Protein AF-A0AA51SXG7-F1 (afdb_monomer)

Structure (mmCIF, N/CA/C/O backbone):
data_AF-A0AA51SXG7-F1
#
_entry.id   AF-A0AA51SXG7-F1
#
loop_
_atom_site.group_PDB
_atom_site.id
_atom_site.type_symbol
_atom_site.label_atom_id
_atom_site.label_alt_id
_atom_site.label_comp_id
_atom_site.label_asym_id
_atom_site.label_entity_id
_atom_site.label_seq_id
_atom_site.pdbx_PDB_ins_code
_atom_site.Cartn_x
_atom_site.Cartn_y
_atom_site.Cartn_z
_atom_site.occupancy
_atom_site.B_iso_or_equiv
_atom_site.auth_seq_id
_atom_site.auth_comp_id
_atom_site.auth_asym_id
_atom_site.auth_atom_id
_atom_site.pdbx_PDB_model_num
ATOM 1 N N . MET A 1 1 ? 10.550 4.085 -7.874 1.00 66.12 1 MET A N 1
ATOM 2 C CA . MET A 1 1 ? 10.152 2.803 -7.257 1.00 66.12 1 MET A CA 1
ATOM 3 C C . MET A 1 1 ? 9.785 3.029 -5.801 1.00 66.12 1 MET A C 1
ATOM 5 O O . MET A 1 1 ? 10.451 3.815 -5.136 1.00 66.12 1 MET A O 1
ATOM 9 N N . TYR A 1 2 ? 8.701 2.406 -5.340 1.00 69.62 2 TYR A N 1
ATOM 10 C CA . TYR A 1 2 ? 8.195 2.525 -3.970 1.00 69.62 2 TYR A CA 1
ATOM 11 C C . TYR A 1 2 ? 8.970 1.595 -3.035 1.00 69.62 2 TYR A C 1
ATOM 13 O O . TYR A 1 2 ? 9.239 0.449 -3.398 1.00 69.62 2 TYR A O 1
ATOM 21 N N . ASN A 1 3 ? 9.288 2.054 -1.822 1.00 81.00 3 ASN A N 1
ATOM 22 C CA . ASN A 1 3 ? 9.802 1.169 -0.783 1.00 81.00 3 ASN A CA 1
ATOM 23 C C . ASN A 1 3 ? 8.628 0.403 -0.154 1.00 81.00 3 ASN A C 1
ATOM 25 O O . ASN A 1 3 ? 7.884 0.943 0.664 1.00 81.00 3 ASN A O 1
ATOM 29 N N . CYS A 1 4 ? 8.430 -0.849 -0.566 1.00 80.88 4 CYS A N 1
ATOM 30 C CA . CYS A 1 4 ? 7.266 -1.641 -0.161 1.00 80.88 4 CYS A CA 1
ATOM 31 C C . CYS A 1 4 ? 7.212 -1.941 1.339 1.00 80.88 4 CYS A C 1
ATOM 33 O O . CYS A 1 4 ? 6.138 -2.223 1.864 1.00 80.88 4 CYS A O 1
ATOM 35 N N . GLU A 1 5 ? 8.341 -1.841 2.040 1.00 79.06 5 GLU A N 1
ATOM 36 C CA . GLU A 1 5 ? 8.404 -2.007 3.494 1.00 79.06 5 GLU A CA 1
ATOM 37 C C . GLU A 1 5 ? 7.908 -0.774 4.262 1.00 79.06 5 GLU A C 1
ATOM 39 O O . GLU A 1 5 ? 7.517 -0.877 5.425 1.00 79.06 5 GLU A O 1
ATOM 44 N N . GLU A 1 6 ? 7.870 0.394 3.617 1.00 81.62 6 GLU A N 1
ATOM 45 C CA . GLU A 1 6 ? 7.376 1.633 4.224 1.00 81.62 6 GLU A CA 1
ATOM 46 C C . GLU A 1 6 ? 5.851 1.754 4.152 1.00 81.62 6 GLU A C 1
ATOM 48 O O . GLU A 1 6 ? 5.270 2.596 4.841 1.00 81.62 6 GLU A O 1
ATOM 53 N N . ILE A 1 7 ? 5.182 0.916 3.351 1.00 81.81 7 ILE A N 1
ATOM 54 C CA . ILE A 1 7 ? 3.726 0.941 3.203 1.00 81.81 7 ILE A CA 1
ATOM 55 C C . ILE A 1 7 ? 3.081 0.079 4.290 1.00 81.81 7 ILE A C 1
ATOM 57 O O . ILE A 1 7 ? 3.031 -1.145 4.205 1.00 81.81 7 ILE A O 1
ATOM 61 N N . LYS A 1 8 ? 2.568 0.739 5.329 1.00 81.44 8 LYS A N 1
ATOM 62 C CA . LYS A 1 8 ? 1.915 0.112 6.487 1.00 81.44 8 LYS A CA 1
ATOM 63 C C . LYS A 1 8 ? 0.403 -0.002 6.330 1.00 81.44 8 LYS A C 1
ATOM 65 O O . LYS A 1 8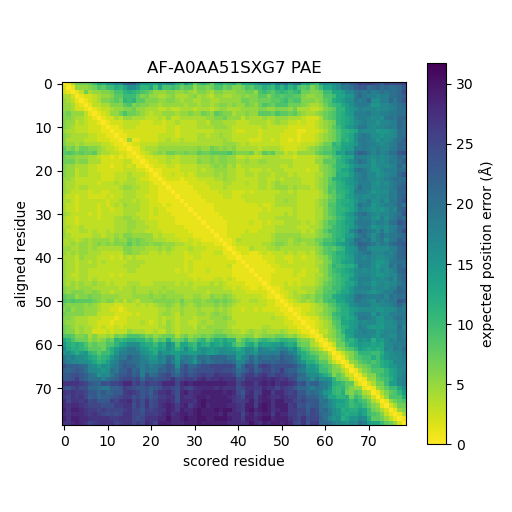 ? -0.200 -0.901 6.908 1.00 81.44 8 LYS A O 1
ATOM 70 N N . SER A 1 9 ? -0.214 0.917 5.592 1.00 83.69 9 SER A N 1
ATOM 71 C CA . SER A 1 9 ? -1.655 0.918 5.345 1.00 83.69 9 SER A CA 1
ATOM 72 C C . SER A 1 9 ? -1.964 1.358 3.923 1.00 83.69 9 SER A C 1
ATOM 74 O O . SER A 1 9 ? -1.314 2.250 3.375 1.00 83.69 9 SER A O 1
ATOM 76 N N . LEU A 1 10 ? -2.968 0.722 3.326 1.00 87.38 10 LEU A N 1
ATOM 77 C CA . LEU A 1 10 ? -3.481 1.086 2.016 1.00 87.38 10 LEU A CA 1
ATOM 78 C C . LEU A 1 10 ? -4.998 0.918 2.020 1.00 87.38 10 LEU A C 1
ATOM 80 O O . LEU A 1 10 ? -5.506 -0.177 2.273 1.00 87.38 10 LEU A O 1
ATOM 84 N N . ASN A 1 11 ? -5.707 2.015 1.769 1.00 88.62 11 ASN A N 1
ATOM 85 C CA . ASN A 1 11 ? -7.158 2.038 1.656 1.00 88.62 11 ASN A CA 1
ATOM 86 C C . ASN A 1 11 ? -7.562 2.404 0.228 1.00 88.62 11 ASN A C 1
ATOM 88 O O . ASN A 1 11 ? -7.044 3.356 -0.358 1.00 88.62 11 ASN A O 1
ATOM 92 N N . ILE A 1 12 ? -8.486 1.640 -0.337 1.00 91.06 12 ILE A N 1
ATOM 93 C CA . ILE A 1 12 ? -8.994 1.831 -1.690 1.00 91.06 12 ILE A CA 1
ATOM 94 C C . ILE A 1 12 ? -10.395 2.408 -1.574 1.00 91.06 12 ILE A C 1
ATOM 96 O O . ILE A 1 12 ? -11.276 1.783 -0.987 1.00 91.06 12 ILE A O 1
ATOM 100 N N . LYS A 1 13 ? -10.618 3.583 -2.164 1.00 89.94 13 LYS A N 1
ATOM 101 C CA . LYS A 1 13 ? -11.939 4.209 -2.253 1.00 89.94 13 LYS A CA 1
ATOM 102 C C . LYS A 1 13 ? -12.481 4.028 -3.658 1.00 89.94 13 LYS A C 1
ATOM 104 O O . LYS A 1 13 ? -11.863 4.465 -4.630 1.00 89.94 13 LYS A O 1
ATOM 109 N N . TYR A 1 14 ? -13.643 3.403 -3.776 1.00 92.75 14 TYR A N 1
ATOM 110 C CA . TYR A 1 14 ? -14.302 3.166 -5.059 1.00 92.75 14 TYR A CA 1
ATOM 111 C C . TYR A 1 14 ? -15.280 4.299 -5.407 1.00 92.75 14 TYR A C 1
ATOM 113 O O . TYR A 1 14 ? -15.643 5.126 -4.567 1.00 92.75 14 TYR A O 1
ATOM 121 N N . MET A 1 15 ? -15.718 4.354 -6.668 1.00 89.56 15 MET A N 1
ATOM 122 C CA . MET A 1 15 ? -16.687 5.360 -7.139 1.00 89.56 15 MET A CA 1
ATOM 123 C C . MET A 1 15 ? -18.080 5.225 -6.506 1.00 89.56 15 MET A C 1
ATOM 125 O O . MET A 1 15 ? -18.813 6.206 -6.436 1.00 89.56 15 MET A O 1
ATOM 129 N N . ASP A 1 16 ? -18.439 4.038 -6.014 1.00 90.69 16 ASP A N 1
ATOM 130 C CA . ASP A 1 16 ? -19.705 3.759 -5.319 1.00 90.69 16 ASP A CA 1
ATOM 131 C C . ASP A 1 16 ? -19.685 4.163 -3.829 1.00 90.69 16 ASP A C 1
ATOM 133 O O . ASP A 1 16 ? -20.596 3.820 -3.079 1.00 90.69 16 ASP A O 1
ATOM 137 N N . ASN A 1 17 ? -18.652 4.899 -3.399 1.00 85.19 17 ASN A N 1
ATOM 138 C CA . ASN A 1 17 ? -18.369 5.286 -2.014 1.00 85.19 17 ASN A CA 1
ATOM 139 C C . ASN A 1 17 ? -18.090 4.115 -1.057 1.00 85.19 17 ASN A C 1
ATOM 141 O O . ASN A 1 17 ? -18.000 4.336 0.152 1.00 85.19 17 ASN A O 1
ATOM 145 N N . THR A 1 18 ? -17.909 2.892 -1.563 1.00 90.38 18 THR A N 1
ATOM 146 C CA . THR A 1 18 ? -17.387 1.795 -0.743 1.00 90.38 18 THR A CA 1
ATOM 147 C C . THR A 1 18 ? -15.877 1.930 -0.566 1.00 90.38 18 THR A C 1
ATOM 149 O O . THR A 1 18 ? -15.190 2.577 -1.365 1.00 90.38 18 THR A O 1
ATOM 152 N N . GLU A 1 19 ? -15.356 1.339 0.505 1.00 90.38 19 GLU A N 1
ATOM 153 C CA . GLU A 1 19 ? -13.923 1.291 0.768 1.00 90.38 19 GLU A CA 1
ATOM 154 C C . GLU A 1 19 ? -13.460 -0.130 1.068 1.00 90.38 19 GLU A C 1
ATOM 156 O O . GLU A 1 19 ? -14.220 -0.946 1.594 1.00 90.38 19 GLU A O 1
ATOM 161 N N . ARG A 1 20 ? -12.209 -0.418 0.714 1.00 87.88 20 ARG A N 1
ATOM 162 C CA . ARG A 1 20 ? -11.536 -1.671 1.039 1.00 87.88 20 ARG A CA 1
ATOM 163 C C . ARG A 1 20 ? -10.143 -1.360 1.549 1.00 87.88 20 ARG A C 1
ATOM 165 O O . ARG A 1 20 ? -9.315 -0.810 0.826 1.00 87.88 20 ARG A O 1
ATOM 172 N N . GLN A 1 21 ? -9.876 -1.793 2.770 1.00 89.12 21 GLN A N 1
ATOM 173 C CA . GLN A 1 21 ? -8.534 -1.795 3.317 1.00 89.12 21 GLN A CA 1
ATOM 174 C C . GLN A 1 21 ? -7.821 -3.077 2.887 1.00 89.12 21 GLN A C 1
ATOM 176 O O . GLN A 1 21 ? -8.355 -4.172 3.069 1.00 89.12 21 GLN A O 1
ATOM 181 N N . LEU A 1 22 ? -6.630 -2.936 2.310 1.00 88.12 22 LEU A N 1
ATOM 182 C CA . LEU A 1 22 ? -5.786 -4.080 1.986 1.00 88.12 22 LEU A CA 1
ATOM 183 C C . LEU A 1 22 ? -5.062 -4.577 3.235 1.00 88.12 22 LEU A C 1
ATOM 185 O O . LEU A 1 22 ? -4.639 -3.801 4.097 1.00 88.12 22 LEU A O 1
ATOM 189 N N . THR A 1 23 ? -4.892 -5.889 3.304 1.00 88.75 23 THR A N 1
ATOM 190 C CA . THR A 1 23 ? -4.052 -6.541 4.308 1.00 88.75 23 THR A CA 1
ATOM 191 C C . THR A 1 23 ? -2.561 -6.286 4.032 1.00 88.75 23 THR A C 1
ATOM 193 O O . THR A 1 23 ? -2.186 -5.994 2.894 1.00 88.75 23 THR A O 1
ATOM 196 N N . PRO A 1 24 ? -1.671 -6.410 5.035 1.00 86.56 24 PRO A N 1
ATOM 197 C CA . PRO A 1 24 ? -0.231 -6.209 4.841 1.00 86.56 24 PRO A CA 1
ATOM 198 C C . PRO A 1 24 ? 0.378 -7.082 3.732 1.00 86.56 24 PRO A C 1
ATOM 200 O O . PRO A 1 24 ? 1.265 -6.630 3.008 1.00 86.56 24 PRO A O 1
ATOM 203 N N . ASP A 1 25 ? -0.111 -8.314 3.572 1.00 88.06 25 ASP A N 1
ATOM 204 C CA . ASP A 1 25 ? 0.336 -9.233 2.521 1.00 88.06 25 ASP A CA 1
ATOM 205 C C . ASP A 1 25 ? -0.089 -8.757 1.125 1.00 88.06 25 ASP A C 1
ATOM 207 O O . ASP A 1 25 ? 0.723 -8.738 0.197 1.00 88.06 25 ASP A O 1
ATOM 211 N N . GLU A 1 26 ? -1.333 -8.289 0.980 1.00 89.44 26 GLU A N 1
ATOM 212 C CA . GLU A 1 26 ? -1.817 -7.688 -0.268 1.00 89.44 26 GLU A CA 1
ATOM 213 C C . GLU A 1 26 ? -1.029 -6.421 -0.611 1.00 89.44 26 GLU A C 1
ATOM 215 O O . GLU A 1 26 ? -0.613 -6.250 -1.753 1.00 89.44 26 GLU A O 1
ATOM 220 N N . ILE A 1 27 ? -0.752 -5.561 0.372 1.00 90.00 27 ILE A N 1
ATOM 221 C CA . ILE A 1 27 ? 0.036 -4.335 0.185 1.00 90.00 27 ILE A CA 1
ATOM 222 C C . ILE A 1 27 ? 1.417 -4.651 -0.392 1.00 90.00 27 ILE A C 1
ATOM 224 O O . ILE A 1 27 ? 1.831 -4.026 -1.372 1.0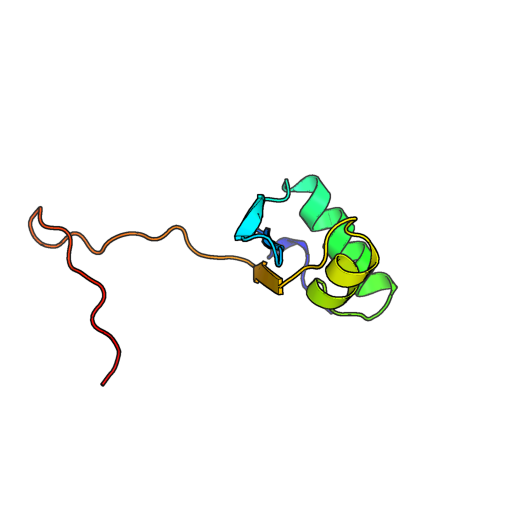0 90.00 27 ILE A O 1
ATOM 228 N N . LYS A 1 28 ? 2.118 -5.637 0.180 1.00 89.69 28 LYS A N 1
ATOM 229 C CA . LYS A 1 28 ? 3.429 -6.069 -0.325 1.00 89.69 28 LYS A CA 1
ATOM 230 C C . LYS A 1 28 ? 3.332 -6.584 -1.755 1.00 89.69 28 LYS A C 1
ATOM 232 O O . LYS A 1 28 ? 4.147 -6.210 -2.593 1.00 89.69 28 LYS A O 1
ATOM 237 N N . SER A 1 29 ? 2.324 -7.406 -2.040 1.00 91.06 29 SER A N 1
ATOM 238 C CA . SER A 1 29 ? 2.110 -7.972 -3.372 1.00 91.06 29 SER A CA 1
ATOM 239 C C . SER A 1 29 ? 1.841 -6.886 -4.421 1.00 91.06 29 SER A C 1
ATOM 241 O O . SER A 1 29 ? 2.504 -6.848 -5.456 1.00 91.06 29 SER A O 1
ATOM 243 N N . ILE A 1 30 ? 0.937 -5.950 -4.121 1.00 90.88 30 ILE A N 1
ATOM 244 C CA . ILE A 1 30 ? 0.596 -4.803 -4.973 1.00 90.88 30 ILE A CA 1
ATOM 245 C C . ILE A 1 30 ? 1.811 -3.909 -5.202 1.00 90.88 30 ILE A C 1
ATOM 247 O O . ILE A 1 30 ? 2.066 -3.498 -6.329 1.00 90.88 30 ILE A O 1
ATOM 251 N N . CYS A 1 31 ? 2.572 -3.607 -4.153 1.00 90.00 31 CYS A N 1
ATOM 252 C CA . CYS A 1 31 ? 3.743 -2.752 -4.275 1.00 90.00 31 CYS A CA 1
ATOM 253 C C . CYS A 1 31 ? 4.849 -3.400 -5.119 1.00 90.00 31 CYS A C 1
ATOM 255 O O . CYS A 1 31 ? 5.409 -2.740 -5.994 1.00 90.00 31 CYS A O 1
ATOM 257 N N . ASN A 1 32 ? 5.111 -4.696 -4.924 1.00 91.00 32 ASN A N 1
ATOM 258 C CA . ASN A 1 32 ? 6.065 -5.434 -5.751 1.00 91.00 32 ASN A CA 1
ATOM 259 C C . ASN A 1 32 ? 5.606 -5.478 -7.210 1.00 91.00 32 ASN A C 1
ATOM 261 O O . ASN A 1 32 ? 6.374 -5.115 -8.090 1.00 91.00 32 ASN A O 1
ATOM 265 N N . MET A 1 33 ? 4.332 -5.790 -7.471 1.00 90.88 33 MET A N 1
ATOM 266 C CA . MET A 1 33 ? 3.780 -5.753 -8.829 1.00 90.88 33 MET A CA 1
ATOM 267 C C . MET A 1 33 ? 3.873 -4.361 -9.462 1.00 90.88 33 MET A C 1
ATOM 269 O O . MET A 1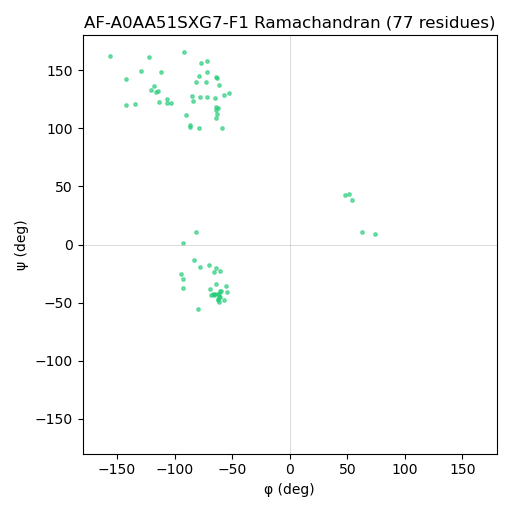 33 ? 4.162 -4.249 -10.651 1.00 90.88 33 MET A O 1
ATOM 273 N N . ALA A 1 34 ? 3.629 -3.298 -8.695 1.00 90.62 34 ALA A N 1
ATOM 274 C CA . ALA A 1 34 ? 3.729 -1.926 -9.179 1.00 90.62 34 ALA A CA 1
ATOM 275 C C . ALA A 1 34 ? 5.178 -1.581 -9.560 1.00 90.62 34 ALA A C 1
ATOM 277 O O . ALA A 1 34 ? 5.410 -1.020 -10.628 1.00 90.62 34 ALA A O 1
ATOM 278 N N . ASN A 1 35 ? 6.146 -1.988 -8.734 1.00 90.00 35 ASN A N 1
ATOM 279 C CA . ASN A 1 35 ? 7.574 -1.831 -9.006 1.00 90.00 35 ASN A CA 1
ATOM 280 C C . ASN A 1 35 ? 8.037 -2.664 -10.213 1.00 90.00 35 ASN A C 1
ATOM 282 O O . ASN A 1 35 ? 8.750 -2.137 -11.061 1.00 90.00 35 ASN A O 1
ATOM 286 N N . ASP A 1 36 ? 7.600 -3.919 -10.324 1.00 91.00 36 ASP A N 1
ATOM 287 C CA . ASP A 1 36 ? 7.954 -4.817 -11.431 1.00 91.00 36 ASP A CA 1
ATOM 288 C C . ASP A 1 36 ? 7.426 -4.309 -12.779 1.00 91.00 36 ASP A C 1
ATOM 290 O O . ASP A 1 36 ? 8.060 -4.491 -13.816 1.00 91.00 36 ASP A O 1
ATOM 294 N N . ASN A 1 37 ? 6.260 -3.658 -12.770 1.00 87.94 37 ASN A N 1
ATOM 295 C CA . ASN A 1 37 ? 5.635 -3.090 -13.965 1.00 87.94 37 ASN A CA 1
ATOM 296 C C . ASN A 1 37 ? 6.006 -1.614 -14.204 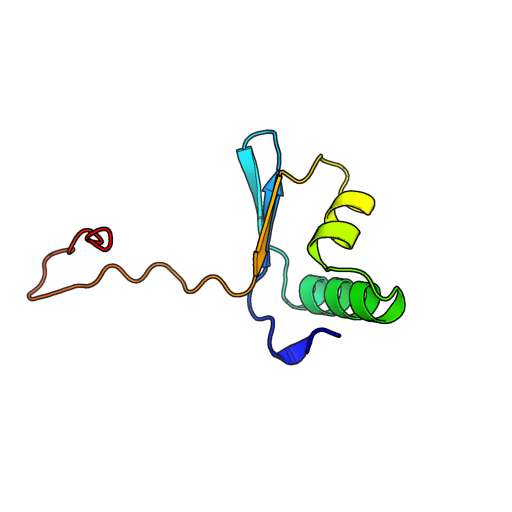1.00 87.94 37 ASN A C 1
ATOM 298 O O . ASN A 1 37 ? 5.497 -1.026 -15.155 1.00 87.94 37 ASN A O 1
ATOM 302 N N . ASP A 1 38 ? 6.844 -1.019 -13.347 1.00 88.19 38 ASP A N 1
ATOM 303 C CA . ASP A 1 38 ? 7.198 0.410 -13.339 1.00 88.19 38 ASP A CA 1
ATOM 304 C C . ASP A 1 38 ? 5.974 1.350 -13.426 1.00 88.19 38 ASP A C 1
ATOM 306 O O . ASP A 1 38 ? 5.942 2.341 -14.158 1.00 88.19 38 ASP A O 1
ATOM 310 N N . ILE A 1 39 ? 4.913 1.019 -12.681 1.00 89.88 39 ILE A N 1
ATOM 311 C CA . ILE A 1 39 ? 3.674 1.806 -12.591 1.00 89.88 39 ILE A CA 1
ATOM 312 C C . ILE A 1 39 ? 3.377 2.217 -11.150 1.00 89.88 39 ILE A C 1
ATOM 314 O O . ILE A 1 39 ? 3.874 1.636 -10.188 1.00 89.88 39 ILE A O 1
ATOM 318 N N . SER A 1 40 ? 2.519 3.224 -10.975 1.00 87.94 40 SER A N 1
ATOM 319 C CA . SER A 1 40 ? 2.050 3.599 -9.642 1.00 87.94 40 SER A CA 1
ATOM 320 C C . SER A 1 40 ? 1.082 2.562 -9.072 1.00 87.94 40 SER A C 1
ATOM 322 O O . SER A 1 40 ? 0.293 1.950 -9.796 1.00 87.94 40 SER A O 1
ATOM 324 N N . ILE A 1 41 ? 1.097 2.413 -7.746 1.00 88.19 41 ILE A N 1
AT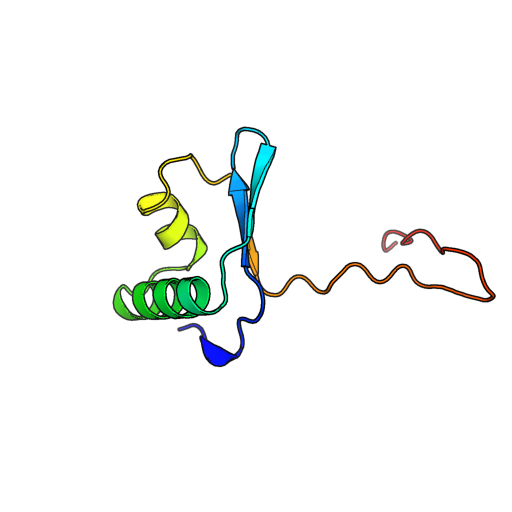OM 325 C CA . ILE A 1 41 ? 0.174 1.539 -7.007 1.00 88.19 41 ILE A CA 1
ATOM 326 C C . ILE A 1 41 ? -1.288 1.876 -7.333 1.00 88.19 41 ILE A C 1
ATOM 328 O O . ILE A 1 41 ? -2.096 0.980 -7.557 1.00 88.19 41 ILE A O 1
ATOM 332 N N . GLU A 1 42 ? -1.624 3.163 -7.440 1.00 87.44 42 GLU A N 1
ATOM 333 C CA . GLU A 1 42 ? -2.964 3.602 -7.837 1.00 87.44 42 GLU A CA 1
ATOM 334 C C . GLU A 1 42 ? -3.336 3.121 -9.247 1.00 87.44 42 GLU A C 1
ATOM 336 O O . GLU A 1 42 ? -4.453 2.654 -9.469 1.00 87.44 42 GLU A O 1
ATOM 341 N N . MET A 1 43 ? -2.408 3.208 -10.204 1.00 87.69 43 MET A N 1
ATOM 342 C CA . MET A 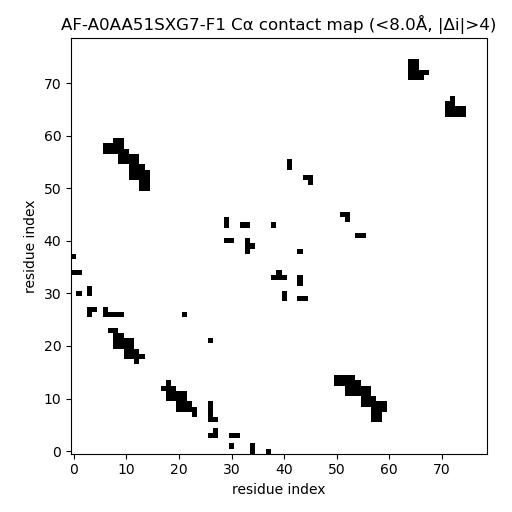1 43 ? -2.653 2.778 -11.579 1.00 87.69 43 MET A CA 1
ATOM 343 C C . MET A 1 43 ? -2.784 1.258 -11.682 1.00 87.69 43 MET A C 1
ATOM 345 O O . MET A 1 43 ? -3.639 0.776 -12.423 1.00 87.69 43 MET A O 1
ATOM 349 N N . LEU A 1 44 ? -1.979 0.508 -10.924 1.00 91.00 44 LEU A N 1
ATOM 350 C CA . LEU A 1 44 ? -2.110 -0.943 -10.821 1.00 91.00 44 LEU A CA 1
ATOM 351 C C . LEU A 1 44 ? -3.478 -1.322 -10.241 1.00 91.00 44 LEU A C 1
ATOM 353 O O . LEU A 1 44 ? -4.197 -2.113 -10.844 1.00 91.00 44 LEU A O 1
ATOM 357 N N . LEU A 1 45 ? -3.873 -0.707 -9.123 1.00 89.75 45 LEU A N 1
ATOM 358 C CA . LEU A 1 45 ? -5.159 -0.964 -8.470 1.00 89.75 45 LEU A CA 1
ATOM 359 C C . LEU A 1 45 ? -6.342 -0.632 -9.380 1.00 89.75 45 LEU A C 1
ATOM 361 O O . LEU A 1 45 ? -7.280 -1.414 -9.473 1.00 89.75 45 LEU A O 1
ATOM 365 N N . LYS A 1 46 ? -6.263 0.460 -10.147 1.00 89.69 46 LYS A N 1
ATOM 366 C CA . LYS A 1 46 ? -7.258 0.798 -11.178 1.00 89.69 46 L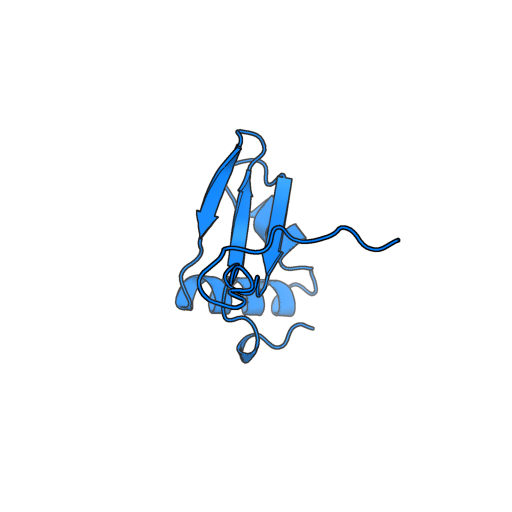YS A CA 1
ATOM 367 C C . LYS A 1 46 ? -7.391 -0.253 -12.287 1.00 89.69 46 LYS A C 1
ATOM 369 O O . LYS A 1 46 ? -8.419 -0.268 -12.956 1.00 89.69 46 LYS A O 1
ATOM 374 N N . ARG A 1 47 ? -6.373 -1.092 -12.516 1.00 89.94 47 ARG A N 1
ATOM 375 C CA . ARG A 1 47 ? -6.380 -2.146 -13.547 1.00 89.94 47 ARG A CA 1
ATOM 376 C C . ARG A 1 47 ? -6.861 -3.498 -13.025 1.00 89.94 47 ARG A C 1
ATOM 378 O O . ARG A 1 47 ? -7.501 -4.220 -13.780 1.00 89.94 47 ARG A O 1
ATOM 385 N N . ILE A 1 48 ? -6.512 -3.857 -11.790 1.00 89.81 48 ILE A N 1
ATOM 386 C CA . ILE A 1 48 ? -6.788 -5.194 -11.237 1.00 89.81 48 ILE A CA 1
ATOM 387 C C . ILE A 1 48 ? -8.088 -5.263 -10.432 1.00 89.81 48 ILE A C 1
ATOM 389 O O . ILE A 1 48 ? -8.656 -6.344 -10.284 1.00 89.81 48 ILE A O 1
ATOM 393 N N . GLU A 1 49 ? -8.544 -4.141 -9.868 1.00 89.00 49 GLU A N 1
ATOM 394 C CA . GLU A 1 49 ? -9.734 -4.137 -9.026 1.00 89.00 49 GLU A CA 1
ATOM 395 C C . GLU A 1 49 ? -11.000 -4.315 -9.879 1.00 89.00 49 GLU A C 1
ATOM 397 O O . GLU A 1 49 ? -11.133 -3.703 -10.940 1.00 89.00 49 GLU A O 1
ATOM 402 N N . PRO A 1 50 ? -11.983 -5.103 -9.407 1.00 88.06 50 PRO A N 1
ATOM 403 C CA . PRO A 1 50 ? -13.220 -5.349 -10.148 1.00 88.06 50 PRO A CA 1
ATOM 404 C C . PRO A 1 50 ? -14.123 -4.110 -10.220 1.00 88.06 50 PRO A C 1
ATOM 406 O O . PRO A 1 50 ? -15.050 -4.055 -11.026 1.00 88.06 50 PRO A O 1
ATOM 409 N N . LYS A 1 51 ? -13.882 -3.128 -9.346 1.00 90.06 51 LYS A N 1
ATOM 410 C CA . LYS A 1 51 ? -14.646 -1.888 -9.245 1.00 90.06 51 LYS A CA 1
ATOM 411 C C . LYS A 1 51 ? -13.793 -0.693 -9.672 1.00 90.06 51 LYS A C 1
ATOM 413 O O . LYS A 1 51 ? -12.597 -0.663 -9.386 1.00 90.06 51 LYS A O 1
ATOM 418 N N . PRO A 1 52 ? -14.409 0.349 -10.259 1.00 89.62 52 PRO A N 1
ATOM 419 C CA . PRO A 1 52 ? -13.704 1.580 -10.585 1.00 89.62 52 PRO A CA 1
ATOM 420 C C . PRO A 1 52 ? -13.200 2.273 -9.311 1.00 89.62 52 PRO A C 1
ATOM 422 O O . PRO A 1 52 ? -13.983 2.731 -8.471 1.00 89.62 52 PRO A O 1
ATOM 425 N N . VAL A 1 53 ? -11.876 2.358 -9.188 1.00 90.12 53 VAL A N 1
ATOM 426 C CA . VAL A 1 53 ? -11.188 3.026 -8.078 1.00 90.12 53 VAL A CA 1
ATOM 427 C C . VAL A 1 53 ? -11.228 4.540 -8.285 1.00 90.12 53 VAL A C 1
ATOM 429 O O . VAL A 1 53 ? -10.817 5.052 -9.329 1.00 90.12 53 VAL A O 1
ATOM 432 N N . ARG A 1 54 ? -11.708 5.263 -7.273 1.00 89.25 54 ARG A N 1
ATOM 433 C CA . ARG A 1 54 ? -11.744 6.727 -7.235 1.00 89.25 54 ARG A CA 1
ATOM 434 C C . ARG A 1 54 ? -10.386 7.292 -6.854 1.00 89.25 54 ARG A C 1
ATOM 436 O O . ARG A 1 54 ? -9.836 8.095 -7.601 1.00 89.25 54 ARG A O 1
ATOM 443 N N . TYR A 1 55 ? -9.861 6.858 -5.714 1.00 87.56 55 TYR A N 1
ATOM 444 C CA . TYR A 1 55 ? -8.530 7.209 -5.233 1.00 87.56 55 TYR A CA 1
ATOM 445 C C . TYR A 1 55 ? -8.021 6.142 -4.263 1.00 87.56 55 TYR A C 1
ATOM 447 O O . TYR A 1 55 ? -8.792 5.325 -3.750 1.00 87.56 55 TYR A O 1
ATOM 455 N N . VAL A 1 56 ? -6.712 6.148 -4.037 1.00 87.81 56 VAL A N 1
ATOM 456 C CA . VAL A 1 56 ? -6.029 5.241 -3.116 1.00 87.81 56 VAL A CA 1
ATOM 457 C C . VAL A 1 56 ? -5.331 6.078 -2.062 1.00 87.81 56 VAL A C 1
ATOM 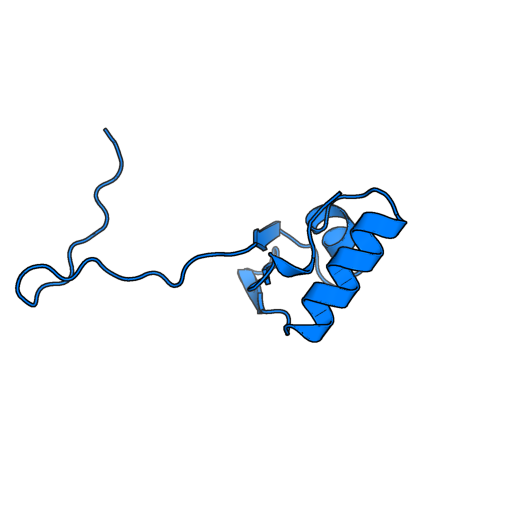459 O O . VAL A 1 56 ? -4.654 7.051 -2.385 1.00 87.81 56 VAL A O 1
ATOM 462 N N . GLU A 1 57 ? -5.493 5.700 -0.804 1.00 87.94 57 GLU A N 1
ATOM 463 C CA . GLU A 1 57 ? -4.821 6.341 0.313 1.00 87.94 57 GLU A CA 1
ATOM 464 C C . GLU A 1 57 ? -3.722 5.414 0.831 1.00 87.94 57 GLU A C 1
ATOM 466 O O . GLU A 1 57 ? -3.979 4.257 1.159 1.00 87.94 57 GLU A O 1
ATOM 471 N N . ILE A 1 58 ? -2.490 5.916 0.894 1.00 84.38 58 ILE A N 1
ATOM 472 C CA . ILE A 1 58 ? -1.307 5.156 1.306 1.00 84.38 58 ILE A CA 1
ATOM 473 C C . ILE A 1 58 ? -0.778 5.779 2.594 1.00 84.38 58 ILE A C 1
ATOM 475 O O . ILE A 1 58 ? -0.604 6.994 2.657 1.00 84.38 58 ILE A O 1
ATOM 479 N N . ASN A 1 59 ? -0.504 4.955 3.607 1.00 80.00 59 ASN A N 1
ATOM 480 C CA . ASN A 1 59 ? 0.047 5.383 4.893 1.00 80.00 59 ASN A CA 1
ATOM 481 C C . ASN A 1 59 ? -0.766 6.487 5.578 1.00 80.00 59 ASN A C 1
ATOM 483 O O . ASN A 1 59 ? -0.196 7.389 6.193 1.00 80.00 59 ASN A O 1
ATOM 487 N N . VAL A 1 60 ? -2.098 6.420 5.492 1.00 68.38 60 VAL A N 1
ATOM 488 C CA . VAL A 1 60 ? -2.953 7.368 6.212 1.00 68.38 60 VAL A CA 1
ATOM 489 C C . VAL A 1 60 ? -2.708 7.173 7.705 1.00 68.38 60 VAL A C 1
ATOM 491 O O . VAL A 1 60 ? -2.958 6.071 8.213 1.00 68.38 60 VAL A O 1
ATOM 494 N N . PRO A 1 61 ? -2.199 8.192 8.423 1.00 64.19 61 PRO A N 1
ATOM 495 C CA . PRO A 1 61 ? -2.112 8.102 9.865 1.00 64.19 61 PRO A CA 1
ATOM 496 C C . PRO A 1 61 ? -3.538 7.951 10.405 1.00 64.19 61 PRO A C 1
ATOM 498 O O . PRO A 1 61 ? -4.441 8.641 9.920 1.00 64.19 61 PRO A O 1
ATOM 501 N N . PRO A 1 62 ? -3.779 7.067 11.389 1.00 58.56 62 PRO A N 1
ATOM 502 C CA . PRO A 1 62 ? -5.077 7.034 12.043 1.00 58.56 62 PRO A CA 1
ATOM 503 C C . PRO A 1 62 ? -5.386 8.450 12.525 1.00 58.56 62 PRO A C 1
ATOM 505 O O . PRO A 1 62 ? -4.525 9.094 13.126 1.00 58.56 62 PRO A O 1
ATOM 508 N N . TYR A 1 63 ? -6.583 8.955 12.217 1.00 54.03 63 TYR A N 1
ATOM 509 C CA . TYR A 1 63 ? -7.005 10.270 12.679 1.00 54.03 63 TYR A CA 1
ATOM 510 C C . TYR A 1 63 ? -6.959 10.273 14.209 1.00 54.03 63 TYR A C 1
ATOM 512 O O . TYR A 1 63 ? -7.839 9.732 14.876 1.00 54.03 63 TYR A O 1
ATOM 520 N N . THR A 1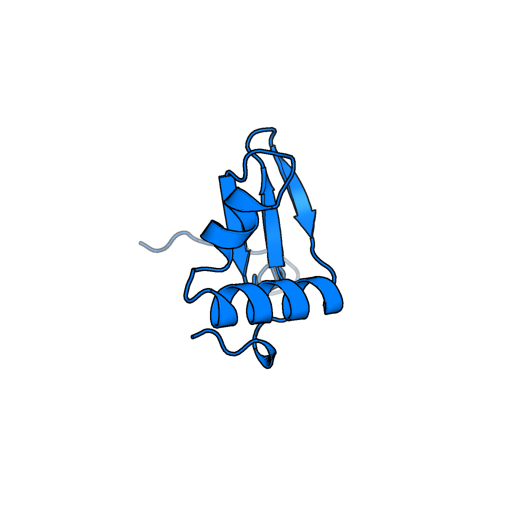 64 ? -5.899 10.847 14.770 1.00 53.91 64 THR A N 1
ATOM 521 C CA . THR A 1 64 ? -5.808 11.138 16.193 1.00 53.91 64 THR A CA 1
ATOM 522 C C . THR A 1 64 ? -6.449 12.502 16.381 1.00 53.91 64 THR A C 1
ATOM 524 O O . THR A 1 64 ? -5.816 13.505 16.031 1.00 53.91 64 THR A O 1
ATOM 527 N N . PRO A 1 65 ? -7.694 12.593 16.887 1.00 56.44 65 PRO A N 1
ATOM 528 C CA . PRO A 1 65 ? -8.212 13.889 17.274 1.00 56.44 65 PRO A CA 1
ATOM 529 C C . PRO A 1 65 ? -7.245 14.473 18.299 1.00 56.44 65 PRO A C 1
ATOM 531 O O . PRO A 1 65 ? -6.882 13.803 19.266 1.00 56.44 65 PRO A O 1
ATOM 534 N N . ALA A 1 66 ? -6.797 15.706 18.085 1.00 56.25 66 ALA A N 1
ATOM 535 C CA . ALA A 1 66 ? -5.977 16.375 19.076 1.00 56.25 66 ALA A CA 1
ATOM 536 C C . ALA A 1 66 ? -6.839 16.568 20.336 1.00 56.25 66 ALA A C 1
ATOM 538 O O . ALA A 1 66 ? -7.818 17.320 20.341 1.00 56.25 66 ALA A O 1
ATOM 539 N N . ILE A 1 67 ? -6.526 15.818 21.391 1.00 56.34 67 ILE A N 1
ATOM 540 C CA . ILE A 1 67 ? -7.161 15.957 22.699 1.00 56.34 67 ILE A CA 1
ATOM 541 C C . ILE A 1 67 ? -6.321 16.970 23.465 1.00 56.34 67 ILE A C 1
ATOM 543 O O . ILE A 1 67 ? -5.176 16.694 23.816 1.00 56.34 67 ILE A O 1
ATOM 547 N N . LYS A 1 68 ? -6.887 18.148 23.717 1.00 55.81 68 LYS A N 1
ATOM 548 C CA . LYS A 1 68 ? -6.305 19.138 24.626 1.00 55.81 68 LYS A CA 1
ATOM 549 C C . LYS A 1 68 ? -7.251 19.267 25.815 1.00 55.81 68 LYS A C 1
ATOM 551 O O . LYS A 1 68 ? -8.442 19.502 25.618 1.00 55.81 68 LYS A O 1
ATOM 556 N N . ASP A 1 69 ? -6.744 19.019 27.023 1.00 57.28 69 ASP A N 1
ATOM 557 C CA . ASP A 1 69 ? -7.497 19.136 28.284 1.00 57.28 69 ASP A CA 1
ATOM 558 C C . ASP A 1 69 ? -8.850 18.386 28.292 1.00 57.28 69 ASP A C 1
ATOM 560 O O . ASP A 1 69 ? -9.882 18.913 28.706 1.00 57.28 69 ASP A O 1
ATOM 564 N N . GLY A 1 70 ? -8.873 17.149 27.778 1.00 62.16 70 GLY A N 1
ATOM 565 C CA . GLY A 1 70 ? -10.071 16.296 27.787 1.00 62.16 70 GLY A CA 1
ATOM 566 C C . GLY A 1 70 ? -11.167 16.682 26.784 1.00 62.16 70 GLY A C 1
ATOM 567 O O . GLY A 1 70 ? -12.257 16.112 26.835 1.00 62.16 70 GLY A O 1
ATOM 568 N N . LYS A 1 71 ? -10.908 17.614 25.854 1.00 56.06 71 LYS A N 1
ATOM 569 C CA . LYS A 1 71 ? -11.840 17.978 24.774 1.00 56.06 71 LYS A CA 1
ATOM 570 C C . LYS A 1 71 ? -11.250 17.681 23.393 1.00 56.06 71 LYS A C 1
ATOM 572 O O . LYS A 1 71 ? -10.088 17.978 23.120 1.00 56.06 71 LYS A O 1
ATOM 577 N N . LEU A 1 72 ? -12.082 17.109 22.516 1.00 57.00 72 LEU A N 1
ATOM 578 C CA . LEU A 1 72 ? -11.793 16.908 21.092 1.00 57.00 72 LEU A CA 1
ATOM 579 C C . LEU A 1 72 ? -11.613 18.277 20.422 1.00 57.00 72 LEU A C 1
ATOM 581 O O . LEU A 1 72 ? -12.575 19.038 20.308 1.00 57.00 72 LEU A O 1
ATOM 585 N N . THR A 1 73 ? -10.405 18.604 19.969 1.00 56.62 73 THR A N 1
ATOM 586 C CA . THR A 1 73 ? -10.196 19.792 19.132 1.00 56.62 73 THR A CA 1
ATOM 587 C C . THR A 1 73 ? -10.504 19.433 17.676 1.00 56.62 73 THR A C 1
ATOM 589 O O . THR A 1 73 ? -9.982 18.457 17.137 1.00 56.62 73 THR A O 1
ATOM 592 N N . LYS A 1 74 ? -11.427 20.171 17.042 1.00 56.19 74 LYS A N 1
ATOM 593 C CA . LYS A 1 74 ? -11.666 20.058 15.594 1.00 56.19 74 LYS A CA 1
ATOM 594 C C . LYS A 1 74 ? -10.390 20.489 14.854 1.00 56.19 74 LYS A C 1
ATOM 596 O O . LYS A 1 74 ? -9.756 21.446 15.303 1.00 56.19 74 LYS A O 1
ATOM 601 N N . PRO A 1 75 ? -10.030 19.848 13.732 1.00 52.53 75 PRO A N 1
ATOM 602 C CA . PRO A 1 75 ? -8.900 20.290 12.931 1.00 52.53 75 PRO A CA 1
ATOM 603 C C . PRO A 1 75 ? -9.224 21.686 12.387 1.00 52.53 75 PRO A C 1
ATOM 605 O O . PRO A 1 75 ? -10.229 21.870 11.699 1.00 52.53 75 PRO A O 1
ATOM 608 N N . MET A 1 76 ? -8.419 22.685 12.754 1.00 51.06 76 MET A N 1
ATOM 609 C CA . MET A 1 76 ? -8.482 23.998 12.114 1.00 51.06 76 MET A CA 1
ATOM 610 C C . MET A 1 76 ? -7.907 23.860 10.698 1.00 51.06 76 MET A C 1
ATOM 612 O O . MET A 1 76 ? -6.799 23.335 10.565 1.00 51.06 76 MET A O 1
ATOM 616 N N . PRO A 1 77 ? -8.625 24.285 9.643 1.00 41.56 77 PRO A N 1
ATOM 617 C CA . PRO A 1 77 ? -8.041 24.363 8.311 1.00 41.56 77 PRO A CA 1
ATOM 618 C C . PRO A 1 77 ? -6.909 25.407 8.306 1.00 41.56 77 PRO A C 1
ATOM 620 O O . PRO A 1 77 ? -7.011 26.407 9.024 1.00 41.56 77 PRO A O 1
ATOM 623 N N . PRO A 1 78 ? -5.824 25.179 7.546 1.00 56.47 78 PRO A N 1
ATOM 624 C CA . PRO A 1 78 ? -4.728 26.134 7.456 1.00 56.47 78 PRO A CA 1
ATOM 625 C C . PRO A 1 78 ? -5.230 27.423 6.788 1.00 56.47 78 PRO A C 1
ATOM 627 O O . PRO A 1 78 ? -5.831 27.361 5.715 1.00 56.47 78 PRO A O 1
ATOM 630 N N . TYR A 1 79 ? -5.027 28.559 7.462 1.00 46.56 79 TYR A N 1
ATOM 631 C CA . TYR A 1 79 ? -5.113 29.895 6.861 1.00 46.56 79 TYR A CA 1
ATOM 632 C C . TYR A 1 79 ? -3.933 30.127 5.918 1.00 46.56 79 TYR A C 1
ATOM 634 O O . TYR A 1 79 ? -2.823 29.650 6.255 1.00 46.56 79 TYR A O 1
#

Nearest PDB structures (foldseek):
  6ovt-assembly1_D  TM=3.812E-01  e=1.044E+00  Mycobacterium tuberculosis
  9e6q-assembly1_AR  TM=2.796E-01  e=4.385E+00  Pyrobaculum calidifontis JCM 11548

Solvent-accessible surface area (backbone atoms only — not comparable to full-atom values): 4954 Å² total; per-residue (Å²): 126,78,66,50,85,76,58,78,40,43,38,40,33,32,72,86,75,48,74,48,73,54,51,71,68,54,46,40,51,48,38,50,52,12,47,76,67,75,46,53,55,59,61,48,46,54,68,72,45,96,55,66,57,65,52,65,45,69,56,70,71,78,87,69,66,53,66,58,94,91,39,80,48,76,86,76,78,86,127

Sequence (79 aa):
MYNCEEIKSLNIKYMDNTERQLTPDEIKSICNMANDNDISIEMLLKRIEPKPVRYVEINVPPYTPAIKDGKLTKPMPPY

Radius of gyration: 15.7 Å; Cα contacts (8 Å, |Δi|>4): 96; chains: 1; bounding box: 30×39×42 Å

Mean predicted aligned error: 9.7 Å

Secondary structure (DSSP, 8-state):
---TTS---EEEEETTS-EEEPPHHHHHHHHHHHHHTT--HHHHHHHHSSS-EEEEEESPPP---EEETTEEEPPPPP-

pLDDT: mean 79.4, std 14.59, range [41.56, 92.75]

Foldseek 3Di:
DDPLVPFPWKKWQFPVRDIDTDDSVVSSVLVVVCVVVVHDSFVSCCVPPPTHTPDMDTPDDPPDQPQDPNDRDDDDDDD